Protein AF-A0A376VIT2-F1 (afdb_monomer_lite)

InterPro domains:
  IPR036259 MFS transporter superfamily [G3DSA:1.20.1250.20] (3-120)
  IPR036259 MFS transporter superfamily [SSF103473] (6-117)
  IPR052524 Major Facilitator Superfamily Cyanate Porter [PTHR23523] (1-121)

Foldseek 3Di:
DPFPLVVQLVLLVLLLCLLVCCLPPVVPNVVSVVSNVSSVVSNVVVVLVLLVVQDPDPVSSVVVVVVVVVVVVVCVVVLVVVLVVVCVVPVDNNVSSVVSSVVSVVSSVVSNVSSPPDRPD

Organism: Escherichia coli (NCBI:txid562)

Structure (mmCIF, N/CA/C/O backbone):
data_AF-A0A376VIT2-F1
#
_entry.id   AF-A0A376VIT2-F1
#
loop_
_atom_site.group_PDB
_atom_site.id
_atom_site.type_symbol
_atom_site.label_atom_id
_atom_site.label_alt_id
_atom_site.label_comp_id
_atom_site.label_asym_id
_atom_site.label_entity_id
_atom_site.label_seq_id
_atom_site.pdbx_PDB_ins_code
_atom_site.Cartn_x
_atom_site.Cartn_y
_atom_site.Cartn_z
_atom_site.occupancy
_atom_site.B_iso_or_equiv
_atom_site.auth_seq_id
_atom_site.auth_comp_id
_atom_site.auth_asym_id
_a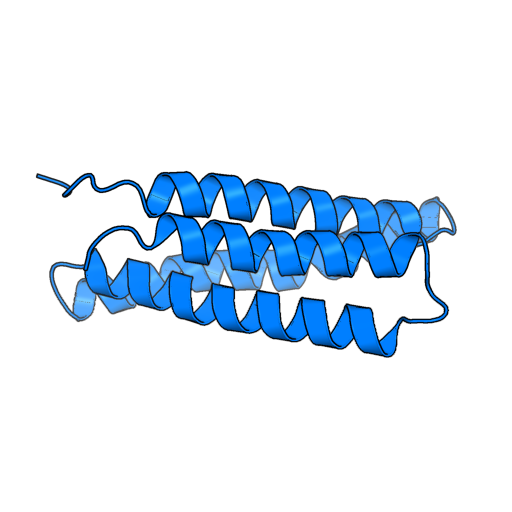tom_site.auth_atom_id
_atom_site.pdbx_PDB_model_num
ATOM 1 N N . MET A 1 1 ? -22.476 -0.259 11.560 1.00 49.16 1 MET A N 1
ATOM 2 C CA . MET A 1 1 ? -22.408 0.401 10.235 1.00 49.16 1 MET A CA 1
ATOM 3 C C . MET A 1 1 ? -22.252 -0.697 9.196 1.00 49.16 1 MET A C 1
ATOM 5 O O . MET A 1 1 ? -21.303 -1.461 9.296 1.00 49.16 1 MET A O 1
ATOM 9 N N . LYS A 1 2 ? -23.250 -0.858 8.319 1.00 54.41 2 LYS A N 1
ATOM 10 C CA . LYS A 1 2 ? -23.440 -2.033 7.451 1.00 54.41 2 LYS A CA 1
ATOM 11 C C . LYS A 1 2 ? -22.409 -2.055 6.308 1.00 54.41 2 LYS A C 1
ATOM 13 O O . LYS A 1 2 ? -22.361 -1.120 5.524 1.00 54.41 2 LYS A O 1
ATOM 18 N N . ASP A 1 3 ? -21.614 -3.124 6.266 1.00 60.38 3 ASP A N 1
ATOM 19 C CA . ASP A 1 3 ? -20.683 -3.545 5.203 1.00 60.38 3 ASP A CA 1
ATOM 20 C C . ASP A 1 3 ? -19.611 -2.538 4.728 1.00 60.38 3 ASP A C 1
ATOM 22 O O . ASP A 1 3 ? -19.698 -1.921 3.671 1.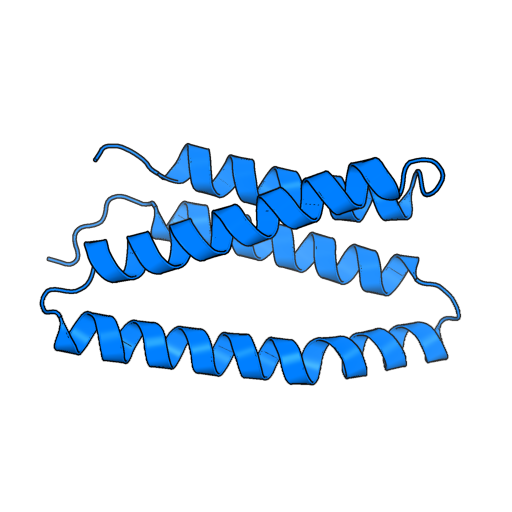00 60.38 3 ASP A O 1
ATOM 26 N N . GLN A 1 4 ? -18.487 -2.473 5.454 1.00 66.69 4 GLN A N 1
ATOM 27 C CA . GLN A 1 4 ? -17.264 -1.791 4.989 1.00 66.69 4 GLN A CA 1
ATOM 28 C C . GLN A 1 4 ? -16.452 -2.622 3.970 1.00 66.69 4 GLN A C 1
ATOM 30 O O . GLN A 1 4 ? -15.407 -2.175 3.494 1.00 66.69 4 GLN A O 1
ATOM 35 N N . ARG A 1 5 ? -16.933 -3.817 3.591 1.00 70.69 5 ARG A N 1
ATOM 36 C CA . ARG A 1 5 ? -16.275 -4.710 2.619 1.00 70.69 5 ARG A CA 1
ATOM 37 C C . ARG A 1 5 ? -16.125 -4.081 1.245 1.00 70.69 5 ARG A C 1
ATOM 39 O O . ARG A 1 5 ? -15.063 -4.198 0.645 1.00 70.69 5 ARG A O 1
ATOM 46 N N . GLY A 1 6 ? -17.179 -3.420 0.761 1.00 73.06 6 GLY A N 1
ATOM 47 C CA . GLY A 1 6 ? -17.172 -2.776 -0.553 1.00 73.06 6 GLY A CA 1
ATOM 48 C C . GLY A 1 6 ? -16.121 -1.673 -0.632 1.00 73.06 6 GLY A C 1
ATOM 49 O O . GLY A 1 6 ? -15.396 -1.584 -1.616 1.00 73.06 6 GLY A O 1
ATOM 50 N N . ILE A 1 7 ? -15.972 -0.901 0.449 1.00 78.81 7 ILE A N 1
ATOM 51 C CA . ILE A 1 7 ? -14.974 0.166 0.540 1.00 78.81 7 ILE A CA 1
ATOM 52 C C . ILE A 1 7 ? -13.566 -0.435 0.625 1.00 78.81 7 ILE A C 1
ATOM 54 O O . ILE A 1 7 ? -12.695 -0.037 -0.140 1.00 78.81 7 ILE A O 1
ATOM 58 N N . ALA A 1 8 ? -13.343 -1.437 1.482 1.00 77.56 8 ALA A N 1
ATOM 59 C CA . ALA A 1 8 ? -12.041 -2.097 1.593 1.00 77.56 8 ALA A CA 1
ATOM 60 C C . ALA A 1 8 ? -11.591 -2.729 0.261 1.00 77.56 8 ALA A C 1
ATOM 62 O O . ALA A 1 8 ? -10.441 -2.565 -0.144 1.00 77.56 8 ALA A O 1
ATOM 63 N N . ALA A 1 9 ? -12.505 -3.398 -0.447 1.00 79.56 9 ALA A N 1
ATOM 64 C CA . ALA A 1 9 ? -12.228 -3.979 -1.756 1.00 79.56 9 ALA A CA 1
ATOM 65 C C . ALA A 1 9 ? -11.933 -2.907 -2.809 1.00 79.56 9 ALA A C 1
ATOM 67 O O . ALA A 1 9 ? -10.954 -3.034 -3.538 1.00 79.56 9 ALA A O 1
ATOM 68 N N . PHE A 1 10 ? -12.742 -1.845 -2.863 1.00 84.50 10 PHE A N 1
ATOM 69 C CA . PHE A 1 10 ? -12.559 -0.741 -3.804 1.00 84.50 10 PHE A CA 1
ATOM 70 C C . PHE A 1 10 ? -11.194 -0.071 -3.635 1.00 84.50 10 PHE A C 1
ATOM 72 O O . PHE A 1 10 ? -10.453 0.093 -4.601 1.00 84.50 10 PHE A O 1
ATOM 79 N N . VAL A 1 11 ? -10.830 0.253 -2.396 1.00 85.25 11 VAL A N 1
ATOM 80 C CA . VAL A 1 11 ? -9.573 0.934 -2.089 1.00 85.25 11 VAL A CA 1
ATOM 81 C C . VAL A 1 11 ? -8.363 0.033 -2.385 1.00 85.25 11 VAL A C 1
ATOM 83 O O . VAL A 1 11 ? -7.380 0.493 -2.968 1.00 85.25 11 VAL A O 1
ATOM 86 N N . ALA A 1 12 ? -8.440 -1.264 -2.074 1.00 82.19 12 ALA A N 1
ATOM 87 C CA . ALA A 1 12 ? -7.376 -2.205 -2.422 1.00 82.19 12 ALA A CA 1
ATOM 88 C C . ALA A 1 12 ? -7.245 -2.410 -3.945 1.00 82.19 12 ALA A C 1
ATOM 90 O O . ALA A 1 12 ? -6.132 -2.532 -4.461 1.00 82.19 12 ALA A O 1
ATOM 91 N N . LEU A 1 13 ? -8.362 -2.373 -4.681 1.00 83.31 13 LEU A N 1
ATOM 92 C CA . LEU A 1 13 ? -8.371 -2.363 -6.146 1.00 83.31 13 LEU A CA 1
ATOM 93 C C . LEU A 1 13 ? -7.700 -1.110 -6.713 1.00 83.31 13 LEU A C 1
ATOM 95 O O . LEU A 1 13 ? -6.941 -1.234 -7.668 1.00 83.31 13 LEU A O 1
ATOM 99 N N . MET A 1 14 ? -7.905 0.071 -6.119 1.00 86.75 14 MET A N 1
ATOM 100 C CA . MET A 1 14 ? -7.194 1.291 -6.533 1.00 86.75 14 MET A CA 1
ATOM 101 C C . MET A 1 14 ? -5.672 1.129 -6.406 1.00 86.75 14 MET A C 1
ATOM 103 O O . MET A 1 14 ? -4.947 1.496 -7.330 1.00 86.75 14 MET A O 1
ATOM 107 N N . CYS A 1 15 ? -5.184 0.526 -5.314 1.00 84.19 15 CYS A N 1
ATOM 108 C CA . CYS A 1 15 ? -3.761 0.200 -5.155 1.00 84.19 15 CYS A CA 1
ATOM 109 C C . CYS A 1 15 ? -3.278 -0.804 -6.212 1.00 84.19 15 CYS A C 1
ATOM 111 O O . CYS A 1 15 ? -2.248 -0.584 -6.847 1.00 84.19 15 CYS A O 1
ATOM 113 N N . ALA A 1 16 ? -4.027 -1.886 -6.446 1.00 81.19 16 ALA A N 1
ATOM 114 C CA . ALA A 1 16 ? -3.656 -2.891 -7.441 1.00 81.19 16 ALA A CA 1
ATOM 115 C C . ALA A 1 16 ? -3.599 -2.297 -8.861 1.00 81.19 16 ALA A C 1
ATOM 117 O O . ALA A 1 16 ? -2.620 -2.501 -9.576 1.00 81.19 16 ALA A O 1
ATOM 118 N N . VAL A 1 17 ? -4.605 -1.506 -9.246 1.00 86.69 17 VAL A N 1
ATOM 119 C CA . VAL A 1 17 ? -4.660 -0.818 -10.544 1.00 86.69 17 VAL A CA 1
ATOM 120 C C . VAL A 1 17 ? -3.538 0.210 -10.671 1.00 86.69 17 VAL A C 1
ATOM 122 O O . VAL A 1 17 ? -2.917 0.283 -11.726 1.00 86.69 17 VAL A O 1
ATOM 125 N N . GLY A 1 18 ? -3.223 0.960 -9.610 1.00 84.31 18 GLY A N 1
ATOM 126 C CA . GLY A 1 18 ? -2.089 1.887 -9.601 1.00 84.31 18 GLY A CA 1
ATOM 127 C C . GLY A 1 18 ? -0.753 1.178 -9.846 1.00 84.31 18 GLY A C 1
ATOM 128 O O . GLY A 1 18 ? 0.019 1.605 -10.702 1.00 84.31 18 GLY A O 1
ATOM 129 N N . ALA A 1 19 ? -0.505 0.054 -9.166 1.00 82.50 19 ALA A N 1
ATOM 130 C CA . ALA A 1 19 ? 0.721 -0.728 -9.342 1.00 82.50 19 ALA A CA 1
ATOM 131 C C . ALA A 1 19 ? 0.827 -1.348 -10.749 1.00 82.50 19 ALA A C 1
ATOM 133 O O . ALA A 1 19 ? 1.869 -1.248 -11.398 1.00 82.50 19 ALA A O 1
ATOM 134 N N . VAL A 1 20 ? -0.261 -1.941 -11.253 1.00 83.75 20 VAL A N 1
ATOM 135 C CA . VAL A 1 20 ? -0.315 -2.525 -12.606 1.00 83.75 20 VAL A CA 1
ATOM 136 C C . VAL A 1 20 ? -0.174 -1.439 -13.678 1.00 83.75 20 VAL A C 1
ATOM 138 O O . VAL A 1 20 ? 0.576 -1.613 -14.637 1.00 83.75 20 VAL A O 1
ATOM 141 N N . GLY A 1 21 ? -0.833 -0.294 -13.502 1.00 81.75 21 GLY A N 1
ATOM 142 C CA . GLY A 1 21 ? -0.750 0.845 -14.415 1.00 81.75 21 GLY A CA 1
ATOM 143 C C . GLY A 1 21 ? 0.663 1.419 -14.519 1.00 81.75 21 GLY A C 1
ATOM 144 O O . GLY A 1 21 ? 1.115 1.720 -15.622 1.00 81.75 21 GLY A O 1
ATOM 145 N N . LEU A 1 22 ? 1.400 1.483 -13.404 1.00 82.88 22 LEU A N 1
ATOM 146 C CA . LEU A 1 22 ? 2.821 1.851 -13.396 1.00 82.88 22 LEU A CA 1
ATOM 147 C C . LEU A 1 22 ? 3.693 0.866 -14.188 1.00 82.88 22 LEU A C 1
ATOM 149 O O . LEU A 1 22 ? 4.643 1.294 -14.837 1.00 82.88 22 LEU A O 1
ATOM 153 N N . CYS A 1 23 ? 3.356 -0.426 -14.162 1.00 80.56 23 CYS A N 1
ATOM 154 C CA . CYS A 1 23 ? 4.098 -1.466 -14.873 1.00 80.56 23 CYS A CA 1
ATOM 155 C C . CYS A 1 23 ? 3.855 -1.437 -16.394 1.00 80.56 23 CYS A C 1
ATOM 157 O O . CYS A 1 23 ? 4.799 -1.566 -17.166 1.00 80.56 23 CYS A O 1
ATOM 159 N N . PHE A 1 24 ? 2.603 -1.264 -16.837 1.00 81.50 24 PHE A N 1
ATOM 160 C CA . PHE A 1 24 ? 2.242 -1.348 -18.264 1.00 81.50 24 PHE A CA 1
ATOM 161 C C . PHE A 1 24 ? 2.185 0.006 -18.984 1.00 81.50 24 PHE A C 1
ATOM 163 O O . PHE A 1 24 ? 2.396 0.065 -20.194 1.00 81.50 24 PHE A O 1
ATOM 170 N N . MET A 1 25 ? 1.883 1.098 -18.275 1.00 84.62 25 MET A N 1
ATOM 171 C CA . MET A 1 25 ? 1.727 2.441 -18.849 1.00 84.62 25 MET A CA 1
ATOM 172 C C . MET A 1 25 ? 2.510 3.491 -18.040 1.00 84.62 25 MET A C 1
ATOM 174 O O . MET A 1 25 ? 1.910 4.417 -17.474 1.00 84.62 25 MET A O 1
ATOM 178 N N . PRO A 1 26 ? 3.857 3.410 -18.017 1.00 80.81 26 PRO A N 1
ATOM 179 C CA . PRO A 1 26 ? 4.702 4.321 -17.240 1.00 80.81 26 PRO A CA 1
ATOM 180 C C . PRO A 1 26 ? 4.589 5.786 -17.692 1.00 80.81 26 PRO A C 1
ATOM 182 O O . PRO A 1 26 ? 4.839 6.694 -16.904 1.00 80.81 26 PRO A O 1
ATOM 185 N N . ALA A 1 27 ? 4.127 6.047 -18.922 1.00 84.88 27 ALA A N 1
ATOM 186 C CA . ALA A 1 27 ? 3.865 7.399 -19.427 1.00 84.88 27 ALA A CA 1
ATOM 187 C C . ALA A 1 27 ? 2.845 8.190 -18.578 1.00 84.88 27 ALA A C 1
ATOM 189 O O . ALA A 1 27 ? 2.875 9.419 -18.563 1.00 84.88 27 ALA A O 1
ATOM 190 N N . HIS A 1 28 ? 1.971 7.503 -17.834 1.00 88.31 28 HIS A N 1
ATOM 191 C CA . HIS A 1 28 ? 0.993 8.117 -16.930 1.00 88.31 28 HIS A CA 1
ATOM 192 C C . HIS A 1 28 ? 1.359 7.944 -15.447 1.00 88.31 28 HIS A C 1
ATOM 194 O O . HIS A 1 28 ? 0.477 7.967 -14.587 1.00 88.31 28 HIS A O 1
ATOM 200 N N . ALA A 1 29 ? 2.653 7.806 -15.125 1.00 85.38 29 ALA A N 1
ATOM 201 C CA . ALA A 1 29 ? 3.144 7.543 -13.768 1.00 85.38 29 ALA A CA 1
ATOM 202 C C . ALA A 1 29 ? 2.555 8.471 -12.691 1.00 85.38 29 ALA A C 1
ATOM 204 O O . ALA A 1 29 ? 2.227 8.000 -11.604 1.00 85.38 29 ALA A O 1
ATOM 205 N N . ILE A 1 30 ? 2.355 9.763 -12.986 1.00 90.06 30 ILE A N 1
ATOM 206 C CA . ILE A 1 30 ? 1.745 10.720 -12.044 1.00 90.06 30 ILE A CA 1
ATOM 207 C C . ILE A 1 30 ? 0.331 10.272 -11.646 1.00 90.06 30 ILE A C 1
ATOM 209 O O . ILE A 1 30 ? -0.004 10.250 -10.465 1.00 90.06 30 ILE A O 1
ATOM 213 N N . THR A 1 31 ? -0.485 9.862 -12.620 1.00 89.31 31 THR A N 1
ATOM 214 C CA . THR A 1 31 ? -1.873 9.433 -12.380 1.00 89.31 31 THR A CA 1
ATOM 215 C C . THR A 1 31 ? -1.905 8.158 -11.545 1.00 89.31 31 THR A C 1
ATOM 217 O O . THR A 1 31 ? -2.632 8.082 -10.556 1.00 89.31 31 THR A O 1
ATOM 220 N N . TRP A 1 32 ? -1.065 7.180 -11.891 1.00 88.44 32 TRP A N 1
ATOM 221 C CA . TRP A 1 32 ? -0.990 5.911 -11.168 1.00 88.44 32 TRP A CA 1
ATOM 222 C C . TRP A 1 32 ? -0.447 6.070 -9.747 1.00 88.44 32 TRP A C 1
ATOM 224 O O . TRP A 1 32 ? -0.965 5.444 -8.825 1.00 88.44 32 TRP A O 1
ATOM 234 N N . THR A 1 33 ? 0.533 6.954 -9.550 1.00 86.81 33 THR A N 1
ATOM 235 C CA . THR A 1 33 ? 1.105 7.254 -8.229 1.00 86.81 33 THR A CA 1
ATOM 236 C C . THR A 1 33 ? 0.088 7.958 -7.336 1.00 86.81 33 THR A C 1
ATOM 238 O O . THR A 1 33 ? -0.044 7.600 -6.168 1.00 86.81 33 THR A O 1
ATOM 241 N N . LEU A 1 34 ? -0.679 8.913 -7.875 1.00 90.81 34 LEU A N 1
ATOM 242 C CA . LEU A 1 34 ? -1.764 9.565 -7.137 1.00 90.81 34 LEU A CA 1
ATOM 243 C C . LEU A 1 34 ? -2.864 8.568 -6.754 1.00 90.81 34 LEU A C 1
ATOM 245 O O . LEU A 1 34 ? -3.313 8.564 -5.609 1.00 90.81 34 LEU A O 1
ATOM 249 N N . LEU A 1 35 ? -3.255 7.689 -7.682 1.00 89.81 35 LEU A N 1
ATOM 250 C CA . LEU A 1 35 ? -4.250 6.645 -7.431 1.00 89.81 35 LEU A CA 1
ATOM 251 C C . LEU A 1 35 ? -3.787 5.677 -6.330 1.00 89.81 35 LEU A C 1
ATOM 253 O O . LEU A 1 35 ? -4.541 5.385 -5.400 1.00 89.81 35 LEU A O 1
ATOM 257 N N . PHE A 1 36 ? -2.535 5.225 -6.410 1.00 86.00 36 PHE A N 1
ATOM 258 C CA . PHE A 1 36 ? -1.920 4.341 -5.422 1.00 86.00 36 PHE A CA 1
ATOM 259 C C . PHE A 1 36 ? -1.768 5.022 -4.053 1.00 86.00 36 PHE A C 1
ATOM 261 O O . PHE A 1 36 ? -2.075 4.434 -3.015 1.00 86.00 36 PHE A O 1
ATOM 268 N N . GLY A 1 37 ? -1.334 6.285 -4.033 1.00 87.19 37 GLY A N 1
ATOM 269 C CA . GLY A 1 37 ? -1.198 7.079 -2.812 1.00 87.19 37 GLY A CA 1
ATOM 270 C C . GLY A 1 37 ? -2.539 7.276 -2.108 1.00 87.19 37 GLY A C 1
ATOM 271 O O . G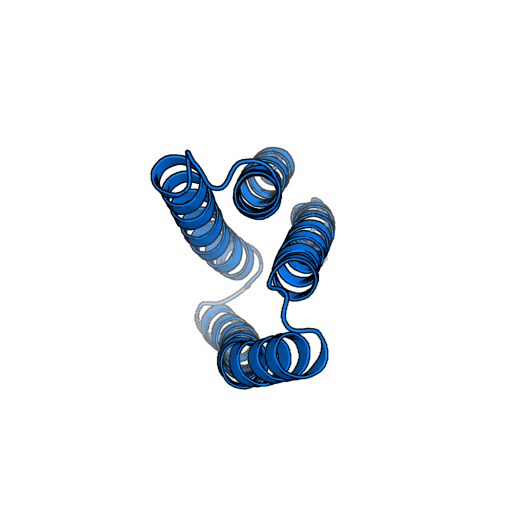LY A 1 37 ? -2.653 7.043 -0.905 1.00 87.19 37 GLY A O 1
ATOM 272 N N . PHE A 1 38 ? -3.584 7.609 -2.866 1.00 89.19 38 PHE A N 1
ATOM 273 C CA . PHE A 1 38 ? -4.931 7.748 -2.318 1.00 89.19 38 PHE A CA 1
ATOM 274 C C . PHE A 1 38 ? -5.471 6.413 -1.784 1.00 89.19 38 PHE A C 1
ATOM 276 O O . PHE A 1 38 ? -6.001 6.359 -0.673 1.00 89.19 38 PHE A O 1
ATOM 283 N N . GLY A 1 39 ? -5.282 5.322 -2.535 1.00 86.06 39 GLY A N 1
ATOM 284 C CA . GLY A 1 39 ? -5.685 3.982 -2.109 1.00 86.06 39 GLY A CA 1
ATOM 285 C C . GLY A 1 39 ? -4.980 3.527 -0.823 1.00 86.06 39 GLY A C 1
ATOM 286 O O . GLY A 1 39 ? -5.610 3.062 0.131 1.00 86.06 39 GLY A O 1
ATOM 287 N N . SER A 1 40 ? -3.664 3.712 -0.744 1.00 84.06 40 SER A N 1
ATOM 288 C CA . SER A 1 40 ? -2.887 3.298 0.431 1.00 84.06 40 SER A CA 1
ATOM 289 C C . SER A 1 40 ? -3.277 4.094 1.683 1.00 84.06 40 SER A C 1
ATOM 291 O O . SER A 1 40 ? -3.532 3.491 2.730 1.00 84.06 40 SER A O 1
ATOM 293 N N . GLY A 1 41 ? -3.443 5.417 1.563 1.00 85.75 41 GLY A N 1
ATOM 294 C CA . GLY A 1 41 ? -3.910 6.275 2.655 1.00 85.75 41 GLY A CA 1
ATOM 295 C C . GLY A 1 41 ? -5.312 5.904 3.144 1.00 85.75 41 GLY A C 1
ATOM 296 O O . GLY A 1 41 ? -5.530 5.727 4.346 1.00 85.75 41 GLY A O 1
ATOM 297 N N . ALA A 1 42 ? -6.257 5.699 2.223 1.00 86.38 42 ALA A N 1
ATOM 298 C CA . ALA A 1 42 ? -7.608 5.272 2.577 1.00 86.38 42 ALA A CA 1
ATOM 299 C C . ALA A 1 42 ? -7.613 3.898 3.269 1.00 86.38 42 ALA A C 1
ATOM 301 O O . ALA A 1 42 ? -8.367 3.697 4.226 1.00 86.38 42 ALA A O 1
ATOM 302 N N . THR A 1 43 ? -6.740 2.967 2.863 1.00 84.50 43 THR A N 1
ATOM 303 C CA . THR A 1 43 ? -6.697 1.658 3.528 1.00 84.50 43 THR A CA 1
ATOM 304 C C . THR A 1 43 ? -6.109 1.736 4.930 1.00 84.50 43 THR A C 1
ATOM 306 O O . THR A 1 43 ? -6.581 1.033 5.823 1.00 84.50 43 THR A O 1
ATOM 309 N N . MET A 1 44 ? -5.130 2.615 5.163 1.00 84.75 44 MET A N 1
ATOM 310 C CA . MET A 1 44 ? -4.590 2.850 6.504 1.00 84.75 44 MET A CA 1
ATOM 311 C C . MET A 1 44 ? -5.685 3.337 7.467 1.00 84.75 44 MET A C 1
ATOM 313 O O . MET A 1 44 ? -5.830 2.799 8.566 1.00 84.75 44 MET A O 1
ATOM 317 N N . ILE A 1 45 ? -6.505 4.298 7.032 1.00 86.50 45 ILE A N 1
ATOM 318 C CA . ILE A 1 45 ? -7.625 4.830 7.825 1.00 86.50 45 ILE A CA 1
ATOM 319 C C . ILE A 1 45 ? -8.671 3.739 8.102 1.00 86.50 45 ILE A C 1
ATOM 321 O O . ILE A 1 45 ? -9.127 3.594 9.240 1.00 86.50 45 ILE A O 1
ATOM 325 N N . LEU A 1 46 ? -9.030 2.940 7.090 1.00 82.50 46 LEU A N 1
ATOM 326 C CA . LEU A 1 46 ? -9.971 1.825 7.253 1.00 82.50 46 LEU A CA 1
ATOM 327 C C . LEU A 1 46 ? -9.439 0.758 8.217 1.00 82.50 46 LEU A C 1
ATOM 329 O O . LEU A 1 46 ? -10.186 0.287 9.072 1.00 82.50 46 LEU A O 1
ATOM 333 N N . GLY A 1 47 ? -8.151 0.416 8.133 1.00 81.50 47 GLY A N 1
ATOM 334 C CA . GLY A 1 47 ? -7.511 -0.535 9.043 1.00 81.50 47 GLY A CA 1
ATOM 335 C C . GLY A 1 47 ? -7.583 -0.081 10.502 1.00 81.50 47 GLY A C 1
ATOM 336 O O . GLY A 1 47 ? -8.027 -0.839 11.365 1.00 81.50 47 GLY A O 1
ATOM 337 N N . LEU A 1 48 ? -7.235 1.180 10.774 1.00 83.75 48 LEU A N 1
ATOM 338 C CA . LEU A 1 48 ? -7.352 1.765 12.116 1.00 83.75 48 LEU A CA 1
ATOM 339 C C . LEU A 1 48 ? -8.809 1.813 12.599 1.00 83.75 48 LEU A C 1
ATOM 341 O O . LEU A 1 48 ? -9.087 1.530 13.765 1.00 83.75 48 LEU A O 1
ATOM 345 N N . THR A 1 49 ? -9.747 2.105 11.697 1.00 84.12 49 THR A N 1
ATOM 346 C CA . THR A 1 49 ? -11.184 2.111 12.003 1.00 84.12 49 THR A CA 1
ATOM 347 C C . THR A 1 49 ? -11.682 0.719 12.389 1.00 84.12 49 THR A C 1
ATOM 349 O O . THR A 1 49 ? -12.403 0.584 13.377 1.00 84.12 49 THR A O 1
ATOM 352 N N . PHE A 1 50 ? -11.264 -0.334 11.679 1.00 77.44 50 PHE A N 1
ATOM 353 C CA . PHE A 1 50 ? -11.614 -1.711 12.036 1.00 77.44 50 PHE A CA 1
ATOM 354 C C . PHE A 1 50 ? -11.073 -2.119 13.405 1.00 77.44 50 PHE A C 1
ATOM 356 O O . PHE A 1 50 ? -11.800 -2.747 14.172 1.00 77.44 50 PHE A O 1
ATOM 363 N N . ILE A 1 51 ? -9.840 -1.729 13.737 1.00 79.75 51 ILE A N 1
ATOM 364 C CA . ILE A 1 51 ? -9.257 -1.969 15.065 1.00 79.75 51 ILE A CA 1
ATOM 365 C C . ILE A 1 51 ? -10.102 -1.288 16.148 1.00 79.75 51 ILE A C 1
ATOM 367 O O . ILE A 1 51 ? -10.442 -1.925 17.144 1.00 79.75 51 ILE A O 1
ATOM 371 N N . GLY A 1 52 ? -10.499 -0.030 15.931 1.00 77.12 52 GLY A N 1
ATOM 372 C CA . GLY A 1 52 ? -11.355 0.713 16.858 1.00 77.12 52 GLY A CA 1
ATOM 373 C C . GLY A 1 52 ? -12.747 0.099 17.028 1.00 77.12 52 GLY A C 1
ATOM 374 O O . GLY A 1 52 ? -13.230 -0.010 18.149 1.00 77.12 52 GLY A O 1
ATOM 375 N N . LEU A 1 53 ? -13.372 -0.359 15.938 1.00 74.75 53 LEU A N 1
ATOM 376 C CA . LEU A 1 53 ? -14.694 -0.999 15.969 1.00 74.75 53 LEU A CA 1
ATOM 377 C C . LEU A 1 53 ? -14.683 -2.396 16.611 1.00 74.75 53 LEU A C 1
ATOM 379 O O . LEU A 1 53 ? -15.737 -2.866 17.036 1.00 74.75 53 LEU A O 1
ATOM 383 N N . ARG A 1 54 ? -13.533 -3.085 16.646 1.00 72.75 54 ARG A N 1
ATOM 384 C CA . ARG A 1 54 ? -13.406 -4.446 17.203 1.00 72.75 54 ARG A CA 1
ATOM 385 C C . ARG A 1 54 ? -12.852 -4.493 18.624 1.00 72.75 54 ARG A C 1
ATOM 387 O O . ARG A 1 54 ? -12.910 -5.547 19.248 1.00 72.75 54 ARG A O 1
ATOM 394 N N . ALA A 1 55 ? -12.295 -3.394 19.120 1.00 78.38 55 ALA A N 1
ATOM 395 C CA . ALA A 1 55 ? -11.755 -3.317 20.467 1.00 78.38 55 ALA A CA 1
ATOM 396 C C . ALA A 1 55 ? -12.849 -2.967 21.483 1.00 78.38 55 ALA A C 1
ATOM 398 O O . ALA A 1 55 ? -13.563 -1.979 21.334 1.00 78.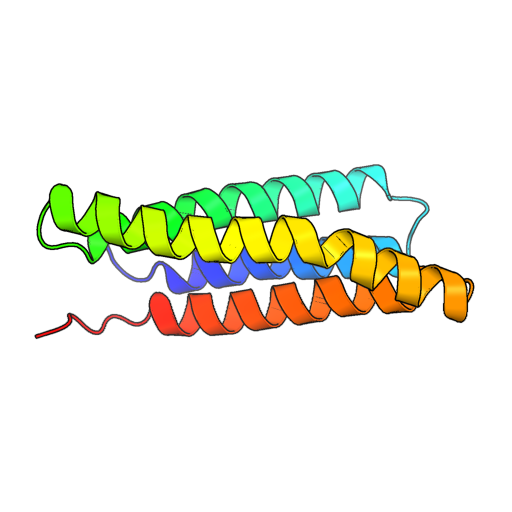38 55 ALA A O 1
ATOM 399 N N . SER A 1 56 ? -12.932 -3.740 22.563 1.00 74.94 56 SER A N 1
ATOM 400 C CA . SER A 1 56 ? -13.923 -3.546 23.630 1.00 74.94 56 SER A CA 1
ATOM 401 C C . SER A 1 56 ? -13.535 -2.431 24.613 1.00 74.94 56 SER A C 1
ATOM 403 O O . SER A 1 56 ? -14.339 -2.027 25.447 1.00 74.94 56 SER A O 1
ATOM 405 N N . SER A 1 57 ? -12.289 -1.943 24.546 1.00 81.31 57 SER A N 1
ATOM 406 C CA . SER A 1 57 ? -11.759 -0.8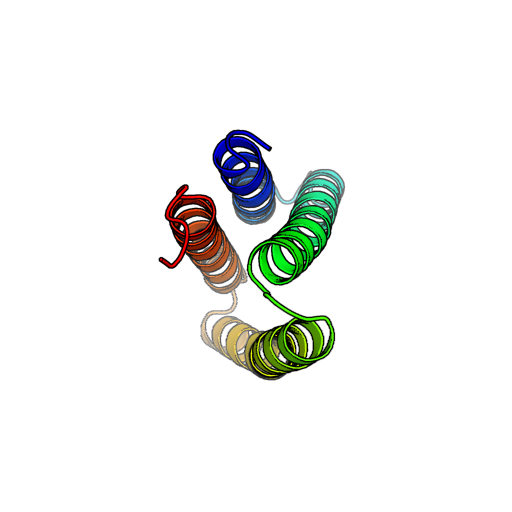62 25.386 1.00 81.31 57 SER A CA 1
ATOM 407 C C . SER A 1 57 ? -10.665 -0.063 24.669 1.00 81.31 57 SER A C 1
ATOM 409 O O . SER A 1 57 ? -9.972 -0.582 23.791 1.00 81.31 57 SER A O 1
ATOM 411 N N . ALA A 1 58 ? -10.448 1.188 25.093 1.00 81.19 58 ALA A N 1
ATOM 412 C CA . ALA A 1 58 ? -9.391 2.049 24.551 1.00 81.19 58 ALA A CA 1
ATOM 413 C C . ALA A 1 58 ? -7.982 1.445 24.724 1.00 81.19 58 ALA A C 1
ATOM 415 O O . ALA A 1 58 ? -7.143 1.560 23.832 1.00 81.19 58 ALA A O 1
ATOM 416 N N . HIS A 1 59 ? -7.733 0.750 25.840 1.00 83.50 59 HIS A N 1
ATOM 417 C CA . HIS A 1 59 ? -6.453 0.085 26.088 1.00 83.50 59 HIS A CA 1
ATOM 418 C C . HIS A 1 59 ? -6.217 -1.080 25.113 1.00 83.50 59 HIS A C 1
ATOM 420 O O . HIS A 1 59 ? -5.136 -1.207 24.541 1.00 83.50 59 HIS A O 1
ATOM 426 N N . GLN A 1 60 ? -7.251 -1.885 24.849 1.00 81.62 60 GLN A N 1
ATOM 427 C CA . GLN A 1 60 ? -7.180 -2.975 23.875 1.00 81.62 60 GLN A CA 1
ATOM 428 C C . GLN A 1 60 ? -7.009 -2.452 22.440 1.00 81.62 60 GLN A C 1
ATOM 430 O O . GLN A 1 60 ? -6.243 -3.032 21.673 1.00 81.62 60 GLN A O 1
ATOM 435 N N . ALA A 1 61 ? -7.661 -1.338 22.088 1.00 81.06 61 ALA A N 1
ATOM 436 C CA . ALA A 1 61 ? -7.488 -0.686 20.789 1.00 81.06 61 ALA A CA 1
ATOM 437 C C . ALA A 1 61 ? -6.040 -0.212 20.584 1.00 81.06 61 ALA A C 1
ATOM 439 O O . ALA A 1 61 ? -5.459 -0.442 19.524 1.00 81.06 61 ALA A O 1
ATOM 440 N N . ALA A 1 62 ? -5.442 0.401 21.612 1.00 84.00 62 ALA A N 1
ATOM 441 C CA . ALA A 1 62 ? -4.056 0.856 21.577 1.00 84.00 62 ALA A CA 1
ATOM 442 C C . ALA A 1 62 ? -3.072 -0.315 21.430 1.00 84.00 62 ALA A C 1
ATOM 444 O O . ALA A 1 62 ? -2.190 -0.262 20.574 1.00 84.00 62 ALA A O 1
ATOM 445 N N . ALA A 1 63 ? -3.255 -1.395 22.197 1.00 85.75 63 ALA A N 1
ATOM 446 C CA . ALA A 1 63 ? -2.410 -2.586 22.103 1.00 85.75 63 ALA A CA 1
ATOM 447 C C . ALA A 1 63 ? -2.526 -3.276 20.730 1.00 85.75 63 ALA A C 1
ATOM 449 O O . ALA A 1 63 ? -1.513 -3.616 20.119 1.00 85.75 63 ALA A O 1
ATOM 450 N N . LEU A 1 64 ? -3.749 -3.437 20.209 1.00 83.69 64 LEU A N 1
ATOM 451 C CA . LEU A 1 64 ? -3.989 -4.062 18.905 1.00 83.69 64 LEU A CA 1
ATOM 452 C C . LEU A 1 64 ? -3.436 -3.214 17.750 1.00 83.69 64 LEU A C 1
ATOM 454 O O . LEU A 1 64 ? -2.808 -3.752 16.838 1.00 83.69 64 LEU A O 1
ATOM 458 N N . SER A 1 65 ? -3.608 -1.891 17.821 1.00 83.12 65 SER A N 1
ATOM 459 C CA . SER A 1 65 ? -3.004 -0.946 16.876 1.00 83.12 65 SER A CA 1
ATOM 460 C C . SER A 1 65 ? -1.479 -0.998 16.931 1.00 83.12 65 SER A C 1
ATOM 462 O O . SER A 1 65 ? -0.839 -1.084 15.887 1.00 83.12 65 SER A O 1
ATOM 464 N N . GLY A 1 66 ? -0.898 -1.042 18.135 1.00 86.44 66 GLY A N 1
ATOM 465 C CA . GLY A 1 66 ? 0.542 -1.193 18.334 1.00 86.44 66 GLY A CA 1
ATOM 466 C C . GLY A 1 66 ? 1.090 -2.460 17.680 1.00 86.44 66 GLY A C 1
ATOM 467 O O . GLY A 1 66 ? 2.028 -2.376 16.895 1.00 86.44 66 GLY A O 1
ATOM 468 N N . MET A 1 67 ? 0.458 -3.617 17.910 1.00 89.44 67 MET A N 1
ATOM 469 C CA . MET A 1 67 ? 0.868 -4.878 17.274 1.00 89.44 67 MET A CA 1
ATOM 470 C C . MET A 1 67 ? 0.793 -4.811 15.742 1.00 89.44 67 MET A C 1
ATOM 472 O O . MET A 1 67 ? 1.744 -5.200 15.062 1.00 89.44 67 MET A O 1
ATOM 476 N N . ALA A 1 68 ? -0.311 -4.293 15.192 1.00 84.88 68 ALA A N 1
ATOM 477 C CA . ALA A 1 68 ? -0.483 -4.159 13.746 1.00 84.88 68 ALA A CA 1
ATOM 478 C C . ALA A 1 68 ? 0.565 -3.216 13.133 1.00 84.88 68 ALA A C 1
ATOM 480 O O . ALA A 1 68 ? 1.147 -3.526 12.092 1.00 84.88 68 ALA A O 1
ATOM 481 N N . GLN A 1 69 ? 0.848 -2.095 13.799 1.00 88.44 69 GLN A N 1
ATOM 482 C CA . GLN A 1 69 ? 1.868 -1.145 13.367 1.00 88.44 69 GLN A CA 1
ATOM 483 C C . GLN A 1 69 ? 3.275 -1.729 13.465 1.00 88.44 69 GLN A C 1
ATOM 485 O O . GLN A 1 69 ? 4.047 -1.543 12.533 1.00 88.44 69 GLN A O 1
ATOM 490 N N . SER A 1 70 ? 3.620 -2.471 14.522 1.00 90.88 70 SER A N 1
ATOM 491 C CA . SER A 1 70 ? 4.930 -3.128 14.627 1.00 90.88 70 SER A CA 1
ATOM 492 C C . SER A 1 70 ? 5.184 -4.076 13.454 1.00 90.88 70 SER A C 1
ATOM 494 O O . SER A 1 70 ? 6.252 -4.022 12.847 1.00 90.88 70 SER A O 1
ATOM 496 N N . VAL A 1 71 ? 4.191 -4.891 13.082 1.00 88.19 71 VAL A N 1
ATOM 497 C CA . VAL A 1 71 ? 4.285 -5.758 11.895 1.00 88.19 71 VAL A CA 1
ATOM 498 C C . VAL A 1 71 ? 4.378 -4.924 10.614 1.00 88.19 71 VAL A C 1
ATOM 500 O O . VAL A 1 71 ? 5.228 -5.197 9.768 1.00 88.19 71 VAL A O 1
ATOM 503 N N . GLY A 1 72 ? 3.549 -3.886 10.480 1.00 86.62 72 GLY A N 1
ATOM 504 C CA . GLY A 1 72 ? 3.550 -2.994 9.320 1.00 86.62 72 GLY A CA 1
ATOM 505 C C . GLY A 1 72 ? 4.889 -2.283 9.110 1.00 86.62 72 GLY A C 1
ATOM 506 O O . GLY A 1 72 ? 5.405 -2.267 7.996 1.00 86.62 72 GLY A O 1
ATOM 507 N N . TYR A 1 73 ? 5.493 -1.760 10.176 1.00 90.31 73 TYR A N 1
ATOM 508 C CA . TYR A 1 73 ? 6.798 -1.103 10.124 1.00 90.31 73 TYR A CA 1
ATOM 509 C C . TYR A 1 73 ? 7.939 -2.087 9.879 1.00 90.31 73 TYR A C 1
ATOM 511 O O . TYR A 1 73 ? 8.868 -1.749 9.150 1.00 90.31 73 TYR A O 1
ATOM 519 N N . LEU A 1 74 ? 7.867 -3.311 10.413 1.00 90.38 74 LEU A N 1
ATOM 520 C CA . LEU A 1 74 ? 8.840 -4.354 10.089 1.00 90.38 74 LEU A CA 1
ATOM 521 C C . LEU A 1 74 ? 8.794 -4.698 8.592 1.00 90.38 74 LEU A C 1
ATOM 523 O O . LEU A 1 74 ? 9.833 -4.747 7.936 1.00 90.38 74 LEU A O 1
ATOM 527 N N . LEU A 1 75 ? 7.593 -4.862 8.030 1.00 86.25 75 LEU A N 1
ATOM 528 C CA . LEU A 1 75 ? 7.412 -5.059 6.590 1.00 86.25 75 LEU A CA 1
ATOM 529 C C . LEU A 1 75 ? 7.885 -3.846 5.782 1.00 86.25 75 LEU A C 1
ATOM 531 O O . LEU A 1 75 ? 8.534 -4.028 4.757 1.00 86.25 75 LEU A O 1
ATOM 535 N N . ALA A 1 76 ? 7.619 -2.621 6.241 1.00 85.44 76 ALA A N 1
ATOM 536 C CA . ALA A 1 76 ? 8.089 -1.401 5.587 1.00 85.44 76 ALA A CA 1
ATOM 537 C C . ALA A 1 76 ? 9.621 -1.260 5.630 1.00 85.44 76 ALA A C 1
ATOM 539 O O . ALA A 1 76 ? 10.204 -0.717 4.697 1.00 85.44 76 ALA A O 1
ATOM 540 N N . ALA A 1 77 ? 10.278 -1.772 6.673 1.00 89.88 77 ALA A N 1
ATOM 541 C CA . ALA A 1 77 ? 11.733 -1.784 6.782 1.00 89.88 77 ALA A CA 1
ATOM 542 C C . ALA A 1 77 ? 12.372 -2.877 5.910 1.00 89.88 77 ALA A C 1
ATOM 544 O O . ALA A 1 77 ? 13.387 -2.633 5.262 1.00 89.88 77 ALA A O 1
ATOM 545 N N . CYS A 1 78 ? 11.785 -4.077 5.864 1.00 89.38 78 CYS A N 1
ATOM 546 C CA . CYS A 1 78 ? 12.326 -5.207 5.099 1.00 89.38 78 CYS A CA 1
ATOM 547 C C . CYS A 1 78 ? 11.931 -5.196 3.613 1.00 89.38 78 CYS A C 1
ATOM 549 O O . CYS A 1 78 ? 12.661 -5.735 2.782 1.00 89.38 78 CYS A O 1
ATOM 551 N N . GLY A 1 79 ? 10.795 -4.590 3.268 1.00 85.38 79 GLY A N 1
ATOM 552 C CA . GLY A 1 79 ? 10.229 -4.576 1.919 1.00 85.38 79 GLY A CA 1
ATOM 553 C C . GLY A 1 79 ? 11.131 -3.912 0.873 1.00 85.38 79 GLY A C 1
ATOM 554 O O . GLY A 1 79 ? 11.466 -4.572 -0.110 1.00 85.38 79 GLY A O 1
ATOM 555 N N . PRO A 1 80 ? 11.572 -2.652 1.062 1.00 87.00 80 PRO A N 1
ATOM 556 C CA . PRO A 1 80 ? 12.415 -1.958 0.091 1.00 87.00 80 PRO A CA 1
ATOM 557 C C . PRO A 1 80 ? 13.767 -2.647 -0.158 1.00 87.00 80 PRO A C 1
ATOM 559 O O . PRO A 1 80 ? 14.109 -2.818 -1.325 1.00 87.00 80 PRO A O 1
ATOM 562 N N . PRO A 1 81 ? 14.513 -3.129 0.862 1.00 89.50 81 PRO A N 1
ATOM 563 C CA . PRO A 1 81 ? 15.736 -3.901 0.634 1.00 89.50 81 PRO A CA 1
ATOM 564 C C . PRO A 1 81 ? 15.509 -5.196 -0.156 1.00 89.50 81 PRO A C 1
ATOM 566 O O . PRO A 1 81 ? 16.299 -5.523 -1.040 1.00 89.50 81 PRO A O 1
ATOM 569 N N . LEU A 1 82 ? 14.427 -5.933 0.134 1.00 86.94 82 LEU A N 1
ATOM 570 C CA . LEU A 1 82 ? 14.066 -7.148 -0.607 1.00 86.94 82 LEU A CA 1
ATOM 571 C C . LEU A 1 82 ? 13.741 -6.834 -2.070 1.00 86.94 82 LEU A C 1
ATOM 573 O O . LEU A 1 82 ? 14.276 -7.484 -2.966 1.00 86.94 82 LEU A O 1
ATOM 577 N N . MET A 1 83 ? 12.905 -5.823 -2.311 1.00 86.19 83 MET A N 1
ATOM 578 C CA . MET A 1 83 ? 12.528 -5.404 -3.663 1.00 86.19 83 MET A CA 1
ATOM 579 C C . MET A 1 83 ? 13.719 -4.843 -4.445 1.00 86.19 83 MET A C 1
ATOM 581 O O . MET A 1 83 ? 13.874 -5.174 -5.616 1.00 86.19 83 MET A O 1
ATOM 585 N N . GLY A 1 84 ? 14.598 -4.078 -3.793 1.00 85.12 84 GLY A N 1
ATOM 586 C CA . GLY A 1 84 ? 15.850 -3.597 -4.377 1.00 85.12 84 GLY A CA 1
ATOM 587 C C . GLY A 1 84 ? 16.769 -4.745 -4.788 1.00 85.12 84 GLY A C 1
ATOM 588 O O . GLY A 1 84 ? 17.231 -4.784 -5.919 1.00 85.12 84 GLY A O 1
ATOM 589 N N . LYS A 1 85 ? 16.939 -5.765 -3.938 1.00 87.50 85 LYS A N 1
ATOM 590 C CA . LYS A 1 85 ? 17.732 -6.956 -4.287 1.00 87.50 85 LYS A CA 1
ATOM 591 C C . LYS A 1 85 ? 17.136 -7.749 -5.462 1.00 87.50 85 LYS A C 1
ATOM 593 O O . LYS A 1 85 ? 17.875 -8.275 -6.296 1.00 87.50 85 LYS A O 1
ATOM 598 N N . ILE A 1 86 ? 15.807 -7.858 -5.529 1.00 86.19 86 ILE A N 1
ATOM 599 C CA . ILE A 1 86 ? 15.100 -8.502 -6.652 1.00 86.19 86 ILE A CA 1
ATOM 600 C C . ILE A 1 86 ? 15.289 -7.698 -7.943 1.00 86.19 86 ILE A C 1
ATOM 602 O O . ILE A 1 86 ? 15.472 -8.288 -9.007 1.00 86.19 86 ILE A O 1
ATOM 606 N N . HIS A 1 87 ? 15.269 -6.369 -7.854 1.00 86.25 87 HIS A N 1
ATOM 607 C CA . HIS A 1 87 ? 15.584 -5.494 -8.975 1.00 86.25 87 HIS A CA 1
ATOM 608 C C . HIS A 1 87 ? 17.043 -5.665 -9.418 1.00 86.25 87 HIS A C 1
ATOM 610 O O . HIS A 1 87 ? 17.287 -5.915 -10.590 1.00 86.25 87 HIS A O 1
ATOM 616 N N . ASP A 1 88 ? 18.008 -5.628 -8.498 1.00 85.88 88 ASP A N 1
ATOM 617 C CA . ASP A 1 88 ? 19.440 -5.693 -8.825 1.00 85.88 88 ASP A CA 1
ATOM 618 C C . ASP A 1 88 ? 19.844 -7.014 -9.495 1.00 85.88 88 ASP A C 1
ATOM 620 O O . ASP A 1 88 ? 20.781 -7.055 -10.287 1.00 85.88 88 ASP A O 1
ATOM 624 N N . THR A 1 89 ? 19.131 -8.102 -9.193 1.00 86.31 89 THR A N 1
ATOM 625 C CA . THR A 1 89 ? 19.374 -9.419 -9.804 1.00 86.31 89 THR A CA 1
ATOM 626 C C . THR A 1 89 ? 18.721 -9.586 -11.174 1.00 86.31 89 THR A C 1
ATOM 628 O O . THR A 1 89 ? 19.278 -10.288 -12.014 1.00 86.31 89 THR A O 1
ATOM 631 N N . ASN A 1 90 ? 17.570 -8.951 -11.418 1.00 83.56 90 ASN A N 1
ATOM 632 C CA . ASN A 1 90 ? 16.820 -9.094 -12.674 1.00 83.56 90 ASN A CA 1
ATOM 633 C C . ASN A 1 90 ? 17.019 -7.926 -13.654 1.00 83.56 90 ASN A C 1
ATOM 635 O O . ASN A 1 90 ? 16.723 -8.070 -14.836 1.00 83.56 90 ASN A O 1
ATOM 639 N N . GLY A 1 91 ? 17.488 -6.772 -13.177 1.00 81.75 91 GLY A N 1
ATOM 640 C CA . GLY A 1 91 ? 17.639 -5.539 -13.951 1.00 81.75 91 GLY A CA 1
ATOM 641 C C . GLY A 1 91 ? 16.324 -4.868 -14.369 1.00 81.75 91 GLY A C 1
ATOM 642 O O . GLY A 1 91 ? 16.362 -3.934 -15.164 1.00 81.75 91 GLY A O 1
ATOM 643 N N . ASP A 1 92 ? 15.173 -5.335 -13.870 1.00 82.44 92 ASP A N 1
ATOM 644 C CA . ASP A 1 92 ? 13.845 -4.830 -14.233 1.00 82.44 92 ASP A CA 1
ATOM 645 C C . ASP A 1 92 ? 12.960 -4.610 -12.990 1.00 82.44 92 ASP A C 1
ATOM 647 O O . ASP A 1 92 ? 12.976 -5.382 -12.025 1.00 82.44 92 ASP A O 1
ATOM 651 N N . TRP A 1 93 ? 12.161 -3.544 -13.026 1.00 79.00 93 TRP A N 1
ATOM 652 C CA . TRP A 1 93 ? 11.202 -3.151 -11.991 1.00 79.00 93 TRP A CA 1
ATOM 653 C C . TRP A 1 93 ? 9.866 -3.889 -12.091 1.00 79.00 93 TRP A C 1
ATOM 655 O O . TRP A 1 93 ? 9.097 -3.874 -11.124 1.00 79.00 93 TRP A O 1
ATOM 665 N N . SER A 1 94 ? 9.601 -4.577 -13.205 1.00 79.75 94 SER A N 1
ATOM 666 C CA . SER A 1 94 ? 8.359 -5.328 -13.421 1.00 79.75 94 SER A CA 1
ATOM 667 C C . SER A 1 94 ? 8.078 -6.347 -12.307 1.00 79.75 94 SER A C 1
ATOM 669 O O . SER A 1 94 ? 6.957 -6.431 -11.805 1.00 79.75 94 SER A O 1
ATOM 671 N N . ILE A 1 95 ? 9.097 -7.090 -11.857 1.00 82.31 95 ILE A N 1
ATOM 672 C CA . ILE A 1 95 ? 8.947 -8.116 -10.809 1.00 82.31 95 ILE A CA 1
ATOM 673 C C . ILE A 1 95 ? 8.632 -7.483 -9.436 1.00 82.31 95 ILE A C 1
ATOM 675 O O . ILE A 1 95 ? 7.647 -7.899 -8.816 1.00 82.31 95 ILE A O 1
ATOM 679 N N . PRO A 1 96 ? 9.379 -6.464 -8.957 1.00 83.31 96 PRO A N 1
ATOM 680 C CA . PRO A 1 96 ? 9.014 -5.717 -7.753 1.00 83.31 96 PRO A CA 1
ATOM 681 C C . PRO A 1 96 ? 7.595 -5.132 -7.781 1.00 83.31 96 PRO A C 1
ATOM 683 O O . PRO A 1 96 ? 6.838 -5.293 -6.820 1.00 83.31 96 PRO A O 1
ATOM 686 N N . LEU A 1 97 ? 7.210 -4.494 -8.893 1.00 79.00 97 LEU A N 1
ATOM 687 C CA . LEU A 1 97 ? 5.879 -3.905 -9.087 1.00 79.00 97 LEU A CA 1
ATOM 688 C C . LEU A 1 97 ? 4.774 -4.966 -9.020 1.00 79.00 97 LEU A C 1
ATOM 690 O O . LEU A 1 97 ? 3.753 -4.766 -8.358 1.00 79.00 97 LEU A O 1
ATOM 694 N N . MET A 1 98 ? 5.000 -6.126 -9.636 1.00 80.38 98 MET A N 1
ATOM 695 C CA . MET A 1 98 ? 4.070 -7.250 -9.574 1.00 80.38 98 MET A CA 1
ATOM 696 C C . MET A 1 98 ? 3.964 -7.823 -8.152 1.00 80.38 98 MET A C 1
ATOM 698 O O . MET A 1 98 ? 2.870 -8.175 -7.711 1.00 80.38 98 MET A O 1
ATOM 702 N N . GLY A 1 99 ? 5.060 -7.830 -7.387 1.00 82.75 99 GLY A N 1
ATOM 703 C CA . GLY A 1 99 ? 5.049 -8.166 -5.961 1.00 82.75 99 GLY A CA 1
ATOM 704 C C . GLY A 1 99 ? 4.160 -7.228 -5.135 1.00 82.75 99 GLY A C 1
ATOM 705 O O . GLY A 1 99 ? 3.355 -7.692 -4.323 1.00 82.75 99 GLY A O 1
ATOM 706 N N . VAL A 1 100 ? 4.232 -5.916 -5.383 1.00 82.38 100 VAL A N 1
ATOM 707 C CA . VAL A 1 100 ? 3.353 -4.917 -4.743 1.00 82.38 100 VAL A CA 1
ATOM 708 C C . VAL A 1 100 ? 1.887 -5.120 -5.140 1.00 82.38 100 VAL A C 1
ATOM 710 O O . VAL A 1 100 ? 0.998 -5.022 -4.288 1.00 82.38 100 VAL A O 1
ATOM 713 N N . ALA A 1 101 ? 1.614 -5.454 -6.403 1.00 79.19 101 ALA A N 1
ATOM 714 C CA . ALA A 1 101 ? 0.262 -5.762 -6.865 1.00 79.19 101 ALA A CA 1
ATOM 715 C C . ALA A 1 101 ? -0.313 -7.012 -6.168 1.00 79.19 101 ALA A C 1
ATOM 717 O O . ALA A 1 101 ? -1.451 -6.983 -5.694 1.00 79.19 101 ALA A O 1
ATOM 718 N N . ILE A 1 102 ? 0.483 -8.078 -6.022 1.00 83.25 102 ILE A N 1
ATOM 719 C CA . ILE A 1 102 ? 0.086 -9.298 -5.298 1.00 83.25 102 ILE A CA 1
ATOM 720 C C . ILE A 1 102 ? -0.193 -8.989 -3.823 1.00 83.25 102 ILE A C 1
ATOM 722 O O . ILE A 1 102 ? -1.225 -9.406 -3.295 1.00 83.25 102 ILE A O 1
ATOM 726 N N . LEU A 1 103 ? 0.675 -8.222 -3.158 1.00 82.88 103 LEU A N 1
ATOM 727 C CA . LEU A 1 103 ? 0.454 -7.799 -1.770 1.00 82.88 103 LEU A CA 1
ATOM 728 C C . LEU A 1 103 ? -0.827 -6.966 -1.622 1.00 82.88 103 LEU A C 1
ATOM 730 O O . LEU A 1 103 ? -1.583 -7.170 -0.674 1.00 82.88 103 LEU A O 1
ATOM 734 N N . SER A 1 104 ? -1.114 -6.090 -2.587 1.00 77.94 104 SER A N 1
ATOM 735 C CA . SER A 1 104 ? -2.353 -5.301 -2.617 1.00 77.94 104 SER A CA 1
ATOM 736 C C . SER A 1 104 ? -3.596 -6.189 -2.768 1.00 77.94 104 SER A C 1
ATOM 738 O O . SER A 1 104 ? -4.612 -5.952 -2.114 1.00 77.94 104 SER A O 1
ATOM 740 N N . LEU A 1 105 ? -3.520 -7.260 -3.566 1.00 78.69 105 LEU A N 1
ATOM 741 C CA . LEU A 1 105 ? -4.597 -8.251 -3.684 1.00 78.69 105 LEU A CA 1
ATOM 742 C C . LEU A 1 105 ? -4.781 -9.064 -2.398 1.00 78.69 105 LEU A C 1
ATOM 744 O O . LEU A 1 105 ? -5.914 -9.262 -1.960 1.00 78.69 105 LEU A O 1
ATOM 748 N N . LEU A 1 106 ? -3.694 -9.498 -1.755 1.00 82.94 106 LEU A N 1
ATOM 749 C CA . LEU A 1 106 ? -3.767 -10.170 -0.452 1.00 82.94 106 LEU A CA 1
ATOM 750 C C . LEU A 1 106 ? -4.430 -9.265 0.590 1.00 82.94 106 LEU A C 1
ATOM 752 O O . LEU A 1 106 ? -5.310 -9.703 1.327 1.00 82.94 106 LEU A O 1
ATOM 756 N N . MET A 1 107 ? -4.069 -7.986 0.598 1.00 77.12 107 MET A N 1
ATOM 757 C CA . MET A 1 107 ? -4.684 -6.970 1.445 1.00 77.12 107 MET A CA 1
ATOM 758 C C . MET A 1 107 ? -6.179 -6.789 1.145 1.00 77.12 107 MET A C 1
ATOM 760 O O . MET A 1 107 ? -6.967 -6.689 2.084 1.00 77.12 107 MET A O 1
ATOM 764 N N . ALA A 1 108 ? -6.597 -6.849 -0.125 1.00 74.69 108 ALA A N 1
ATOM 765 C CA . ALA A 1 108 ? -8.012 -6.874 -0.504 1.00 74.69 108 ALA A CA 1
ATOM 766 C C . ALA A 1 108 ? -8.740 -8.096 0.079 1.00 74.69 108 ALA A C 1
ATOM 768 O O . ALA A 1 108 ? -9.823 -7.958 0.649 1.00 74.69 108 ALA A O 1
ATOM 769 N N . ILE A 1 109 ? -8.137 -9.287 -0.015 1.00 79.12 109 ILE A N 1
ATOM 770 C CA . ILE A 1 109 ? -8.696 -10.538 0.522 1.00 79.12 109 ILE A CA 1
ATOM 771 C C . ILE A 1 109 ? -8.829 -10.453 2.047 1.00 79.12 109 ILE A C 1
ATOM 773 O O . ILE A 1 109 ? -9.890 -10.765 2.594 1.00 79.12 109 ILE A O 1
ATOM 777 N N . PHE A 1 110 ? -7.790 -9.988 2.743 1.00 79.50 110 PHE A N 1
ATOM 778 C CA . PHE A 1 110 ? -7.837 -9.799 4.192 1.00 79.50 110 PHE A CA 1
ATOM 779 C C . PHE A 1 110 ? -8.858 -8.732 4.596 1.00 79.50 110 PHE A C 1
ATOM 781 O O . PHE A 1 110 ? -9.609 -8.959 5.541 1.00 79.50 110 PHE A O 1
ATOM 788 N N . GLY A 1 111 ? -8.958 -7.621 3.862 1.00 70.56 111 GLY A N 1
ATOM 789 C CA . GLY A 1 111 ? -9.962 -6.577 4.090 1.00 70.56 111 GLY A CA 1
ATOM 790 C C . GLY A 1 111 ? -11.397 -7.073 3.883 1.00 70.56 111 GLY A C 1
ATOM 791 O O . GLY A 1 111 ? -12.279 -6.777 4.690 1.00 70.56 111 GLY A O 1
ATOM 792 N N . LEU A 1 112 ? -11.627 -7.901 2.861 1.00 69.94 112 LEU A N 1
ATOM 793 C CA . LEU A 1 112 ? -12.907 -8.573 2.612 1.00 69.94 112 LEU A CA 1
ATOM 794 C C . LEU A 1 112 ? -13.266 -9.571 3.725 1.00 69.94 112 LEU A C 1
ATOM 796 O O . LEU A 1 112 ? -14.428 -9.648 4.134 1.00 69.94 112 LEU A O 1
ATOM 800 N N . CYS A 1 113 ? -12.282 -10.316 4.235 1.00 67.50 113 CYS A N 1
ATOM 801 C CA . CYS A 1 113 ? -12.456 -11.235 5.360 1.00 67.50 113 CYS A CA 1
ATOM 802 C C . CYS A 1 113 ? -12.670 -10.507 6.697 1.00 67.50 113 CYS A C 1
ATOM 804 O O . CYS A 1 11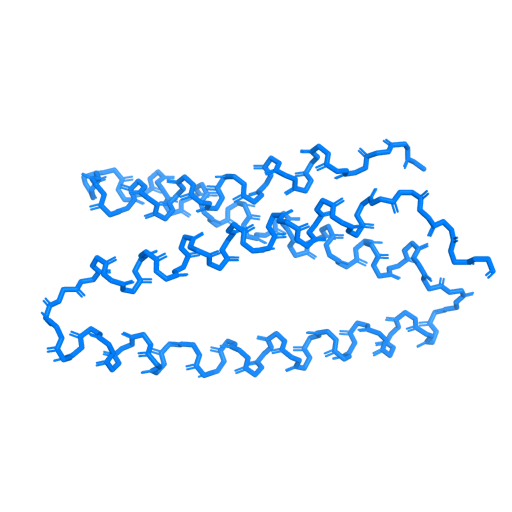3 ? -13.490 -10.955 7.496 1.00 67.50 113 CYS A O 1
ATOM 806 N N . ALA A 1 114 ? -11.982 -9.389 6.939 1.00 64.50 114 ALA A N 1
ATOM 807 C CA . ALA A 1 114 ? -12.078 -8.600 8.169 1.00 64.50 114 ALA A CA 1
ATOM 808 C C . ALA A 1 114 ? -13.354 -7.745 8.226 1.00 64.50 114 ALA A C 1
ATOM 810 O O . ALA A 1 114 ? -13.967 -7.622 9.284 1.00 64.50 114 ALA A O 1
ATOM 811 N N . GLY A 1 115 ? -13.818 -7.233 7.080 1.00 57.03 115 GLY A N 1
ATOM 812 C CA . GLY A 1 115 ? -15.120 -6.570 6.946 1.00 57.03 115 GLY A CA 1
ATOM 813 C C . GLY A 1 115 ? -16.309 -7.535 7.036 1.00 57.03 115 GLY A C 1
ATOM 814 O O . GLY A 1 115 ? -17.464 -7.121 6.918 1.00 57.03 115 GLY A O 1
ATOM 815 N N . ARG A 1 116 ? -16.049 -8.835 7.226 1.00 58.03 116 ARG A N 1
ATOM 816 C CA . ARG A 1 116 ? -17.077 -9.841 7.454 1.00 58.03 116 ARG A CA 1
ATOM 817 C C . ARG A 1 116 ? -17.675 -9.642 8.841 1.00 58.03 116 ARG A C 1
ATOM 819 O O . ARG A 1 116 ? -16.979 -9.682 9.855 1.00 58.03 116 ARG A O 1
ATOM 826 N N . ASP A 1 117 ? -18.979 -9.392 8.850 1.00 49.91 117 ASP A N 1
ATOM 827 C CA . ASP A 1 117 ? -19.790 -9.072 10.024 1.00 49.91 117 ASP A CA 1
ATOM 828 C C . ASP A 1 117 ? -19.925 -10.315 10.922 1.00 49.91 117 ASP A C 1
ATOM 830 O O . ASP A 1 117 ? -20.921 -11.030 10.921 1.00 49.91 117 ASP A O 1
ATOM 834 N N . LYS A 1 118 ? -18.829 -10.671 11.593 1.00 47.91 118 LYS A N 1
ATOM 835 C CA . LYS A 1 118 ? -18.770 -11.662 12.665 1.00 47.91 118 LYS A CA 1
ATOM 836 C C . LYS A 1 118 ? -18.398 -10.932 13.942 1.00 47.91 118 LYS A C 1
ATOM 838 O O . LYS A 1 118 ? -17.212 -10.858 14.264 1.00 47.91 118 LYS A O 1
ATOM 843 N N . GLU A 1 119 ? -19.383 -10.378 14.644 1.00 45.94 119 GLU A N 1
ATOM 844 C CA . GLU A 1 119 ? -19.208 -10.061 16.064 1.00 45.94 119 GLU A CA 1
ATOM 845 C C . GLU A 1 119 ? -18.461 -11.229 16.720 1.00 45.94 119 GLU A C 1
ATOM 847 O O . GLU A 1 119 ? -18.863 -12.389 16.592 1.00 45.94 119 GLU A O 1
ATOM 852 N N . ILE A 1 120 ? -17.305 -10.930 17.315 1.00 47.75 120 ILE A N 1
ATOM 853 C CA . ILE A 1 120 ? -16.625 -11.885 18.183 1.00 47.75 120 ILE A CA 1
ATOM 854 C C . ILE A 1 120 ? -17.545 -11.965 19.397 1.00 47.75 120 ILE A C 1
ATOM 856 O O . ILE A 1 120 ? -17.613 -11.014 20.171 1.00 47.75 120 ILE A O 1
ATOM 860 N N . ARG A 1 121 ? -18.346 -13.026 19.452 1.00 39.06 121 ARG A N 1
ATOM 861 C CA . ARG A 1 121 ? -19.257 -13.312 20.553 1.00 39.06 121 ARG A CA 1
ATOM 862 C C . ARG A 1 121 ? -18.548 -14.157 21.596 1.00 39.06 121 ARG A C 1
ATOM 864 O O . ARG A 1 121 ? -17.774 -15.047 21.174 1.00 39.06 121 ARG A O 1
#

Radius of gyration: 16.16 Å; chains: 1; bounding box: 43×24×46 Å

pLDDT: mean 80.18, std 10.28, range [39.06, 90.88]

Sequence (121 aa):
MKDQRGIAAFVALMCAVGAVGLCFMPAHAITWTLLFGFGSGATMILGLTFIGLRASSAHQAAALSGMAQSVGYLLAACGPPLMGKIHDTNGDWSIPLMGVAILSLLMAIFGLCAGRDKEIR

Secondary structure (DSSP, 8-state):
---THHHHHHHHHHHHHHHHHHHH-GGGHHHHHHHHHHHHHHHHHHHHHHHHHH-SSHHHHHHHHHHHHHHHHHHHHHHHHHHHHHHHHHS-SHHHHHHHHHHHHHHHHHHHHHTS-----